Protein AF-A0A2S3ZUG1-F1 (afdb_monomer)

Secondary structure (DSSP, 8-state):
-HHHHHHHHHHHHHHHHHTS--GGGTSPPSS--GGGTT---HHHHHHHHHHHHHHHHHHHHHHHTT-HHHHHHIIIIITHHHHHHHHHHTT---GGGS-HHHHHHHHTTGGGT--SS-HHHHHHHHTSPSSHHHHHHHHHHHHHHHHHHHHHHTT-

Solvent-accessible surface area (backbone atoms only — not comparable to full-atom values): 8467 Å² total; per-residue (Å²): 112,68,67,58,54,30,48,68,24,34,50,60,16,49,38,32,60,73,59,74,41,53,34,66,47,44,44,78,59,92,59,87,55,72,90,52,69,72,57,50,40,60,44,57,28,28,35,23,52,20,46,31,54,58,49,48,52,58,40,57,52,24,58,75,67,70,35,60,68,62,30,48,47,33,68,73,47,57,36,48,66,33,43,52,56,26,61,42,21,76,78,49,71,68,56,85,82,46,44,73,70,56,38,54,33,51,73,71,51,24,48,49,79,42,70,88,60,52,74,65,56,51,52,55,45,69,69,43,67,91,50,73,66,29,56,50,41,50,51,40,51,52,51,29,50,54,37,42,53,54,34,51,75,71,74,75

Organism: Arthrobacter glacialis (NCBI:txid1664)

Mean predicted aligned error: 6.24 Å

Structure (mmCIF, N/CA/C/O backbone):
data_AF-A0A2S3ZUG1-F1
#
_entry.id   AF-A0A2S3ZUG1-F1
#
loop_
_atom_site.group_PDB
_atom_site.id
_atom_site.type_symbol
_atom_site.label_atom_id
_atom_site.label_alt_id
_atom_site.label_comp_id
_atom_site.label_asym_id
_atom_site.label_entity_id
_atom_site.label_seq_id
_atom_site.pdbx_PDB_ins_code
_atom_site.Cartn_x
_atom_site.Cartn_y
_atom_site.Cartn_z
_atom_site.occupancy
_atom_site.B_iso_or_equiv
_atom_site.auth_seq_id
_atom_site.auth_comp_id
_atom_site.auth_asym_id
_atom_site.auth_atom_id
_atom_site.pdbx_PDB_model_num
ATOM 1 N N . MET A 1 1 ? 11.703 14.742 -13.625 1.00 73.38 1 MET A N 1
ATOM 2 C CA . MET A 1 1 ? 10.243 14.629 -13.382 1.00 73.38 1 MET A CA 1
ATOM 3 C C . MET A 1 1 ? 9.814 13.203 -13.022 1.00 73.38 1 MET A C 1
ATOM 5 O O . MET A 1 1 ? 9.156 13.049 -12.004 1.00 73.38 1 MET A O 1
ATOM 9 N N . VAL A 1 2 ? 10.228 12.158 -13.758 1.00 81.06 2 VAL A N 1
ATOM 10 C CA . VAL A 1 2 ? 9.839 10.752 -13.476 1.00 81.06 2 VAL A CA 1
ATOM 11 C C . VAL A 1 2 ? 10.232 10.280 -12.069 1.00 81.06 2 VAL A C 1
ATOM 13 O O . VAL A 1 2 ? 9.413 9.694 -11.372 1.00 81.06 2 VAL A O 1
ATOM 16 N N . THR A 1 3 ? 11.430 10.618 -11.588 1.00 83.50 3 THR A N 1
ATOM 17 C CA . THR A 1 3 ? 11.881 10.262 -10.229 1.00 83.50 3 THR A CA 1
ATOM 18 C C . THR A 1 3 ? 10.989 10.847 -9.130 1.00 83.50 3 THR A C 1
ATOM 20 O O . THR A 1 3 ? 10.719 10.182 -8.134 1.00 83.50 3 THR A O 1
ATOM 23 N N . LEU A 1 4 ? 10.486 12.074 -9.321 1.00 87.12 4 LEU A N 1
ATOM 24 C CA . LEU A 1 4 ? 9.550 12.702 -8.383 1.00 87.12 4 LEU A CA 1
ATOM 25 C C . LEU A 1 4 ? 8.198 11.983 -8.393 1.00 87.12 4 LEU A C 1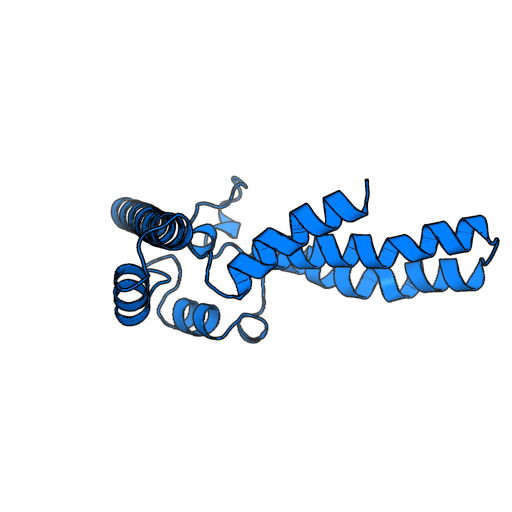
ATOM 27 O O . LEU A 1 4 ? 7.623 11.775 -7.331 1.00 87.12 4 LEU A O 1
ATOM 31 N N . ALA A 1 5 ? 7.724 11.554 -9.567 1.00 86.31 5 ALA A N 1
ATOM 32 C CA . ALA A 1 5 ? 6.506 10.755 -9.681 1.00 86.31 5 ALA A CA 1
ATOM 33 C C . ALA A 1 5 ? 6.660 9.391 -8.985 1.00 86.31 5 ALA A C 1
ATOM 35 O O . ALA A 1 5 ? 5.801 9.010 -8.195 1.00 86.31 5 ALA A O 1
ATOM 36 N N . VAL A 1 6 ? 7.784 8.695 -9.192 1.00 89.69 6 VAL A N 1
ATOM 37 C CA . VAL A 1 6 ? 8.090 7.436 -8.489 1.00 89.69 6 VAL A CA 1
ATOM 38 C C . VAL A 1 6 ? 8.100 7.653 -6.977 1.00 89.69 6 VAL A C 1
ATOM 40 O O . VAL A 1 6 ? 7.449 6.904 -6.254 1.00 89.69 6 VAL A O 1
ATOM 43 N N . ALA A 1 7 ? 8.778 8.695 -6.488 1.00 88.38 7 ALA A N 1
ATOM 44 C CA . ALA A 1 7 ? 8.824 9.007 -5.062 1.00 88.38 7 ALA A CA 1
ATOM 45 C C . ALA A 1 7 ? 7.433 9.333 -4.491 1.00 88.38 7 ALA A C 1
ATOM 47 O O . ALA A 1 7 ? 7.080 8.842 -3.418 1.00 88.38 7 ALA A O 1
ATOM 48 N N . ALA A 1 8 ? 6.624 10.106 -5.222 1.00 88.62 8 ALA A N 1
ATOM 49 C CA . ALA A 1 8 ? 5.266 10.471 -4.826 1.00 88.62 8 ALA A CA 1
ATOM 50 C C . ALA A 1 8 ? 4.322 9.262 -4.721 1.00 88.62 8 ALA A C 1
ATOM 52 O O . ALA A 1 8 ? 3.388 9.295 -3.925 1.00 88.62 8 ALA A O 1
ATOM 53 N N . LEU A 1 9 ? 4.576 8.190 -5.479 1.00 89.81 9 LEU A N 1
ATOM 54 C CA . LEU A 1 9 ? 3.810 6.943 -5.421 1.00 89.81 9 LEU A CA 1
ATOM 55 C C . LEU A 1 9 ? 4.373 5.967 -4.372 1.00 89.81 9 LEU A C 1
ATOM 57 O O . LEU A 1 9 ? 3.638 5.439 -3.538 1.00 89.81 9 LEU A O 1
ATOM 61 N N . ALA A 1 10 ? 5.689 5.752 -4.370 1.00 89.44 10 ALA A N 1
ATOM 62 C CA . ALA A 1 10 ? 6.340 4.751 -3.530 1.00 89.44 10 ALA A CA 1
ATOM 63 C C . ALA A 1 10 ? 6.381 5.148 -2.047 1.00 89.44 10 ALA A C 1
ATOM 65 O O . ALA A 1 10 ? 6.243 4.288 -1.181 1.00 89.44 10 ALA A O 1
ATOM 66 N N . PHE A 1 11 ? 6.535 6.435 -1.725 1.00 89.81 11 PHE A N 1
ATOM 67 C CA . PHE A 1 11 ? 6.602 6.899 -0.337 1.00 89.81 11 PHE A CA 1
ATOM 68 C C . PHE A 1 11 ? 5.306 6.659 0.465 1.00 89.81 11 PHE A C 1
ATOM 70 O O . PHE A 1 11 ? 5.378 6.050 1.537 1.00 89.81 11 PHE A O 1
ATOM 77 N N . PRO A 1 12 ? 4.110 7.067 -0.008 1.00 88.31 12 PRO A N 1
ATOM 78 C CA . PRO A 1 12 ? 2.865 6.743 0.687 1.00 88.31 12 PRO A CA 1
ATOM 79 C C . PRO A 1 12 ? 2.606 5.235 0.743 1.00 88.31 12 PRO A C 1
ATOM 81 O O . PRO A 1 12 ? 2.144 4.745 1.775 1.00 88.31 12 PRO A O 1
ATOM 84 N N . ALA A 1 13 ? 2.954 4.489 -0.314 1.00 90.12 13 ALA A N 1
ATOM 85 C CA . ALA A 1 13 ? 2.866 3.032 -0.309 1.00 90.12 13 ALA A CA 1
ATOM 86 C C . ALA A 1 13 ? 3.754 2.412 0.781 1.00 90.12 13 ALA A C 1
ATOM 88 O O . ALA A 1 13 ? 3.297 1.568 1.547 1.00 90.12 13 ALA A O 1
ATOM 89 N N . TYR A 1 14 ? 4.993 2.882 0.912 1.00 91.19 14 TYR A N 1
ATOM 90 C CA . TYR A 1 14 ? 5.931 2.443 1.942 1.00 91.19 14 TYR A CA 1
ATOM 91 C C . TYR A 1 14 ? 5.394 2.698 3.356 1.00 91.19 14 TYR A C 1
ATOM 93 O O . TYR A 1 14 ? 5.360 1.779 4.178 1.00 91.19 14 TYR A O 1
ATOM 101 N N . LEU A 1 15 ? 4.907 3.914 3.633 1.00 89.31 15 LEU A N 1
ATOM 102 C CA . LEU A 1 15 ? 4.299 4.247 4.928 1.00 89.31 15 LEU A CA 1
ATOM 103 C C . LEU A 1 15 ? 3.089 3.360 5.236 1.00 89.31 15 LEU A C 1
ATOM 105 O O . LEU A 1 15 ? 2.898 2.933 6.378 1.00 89.31 15 LEU A O 1
ATOM 109 N N . ALA A 1 16 ? 2.281 3.073 4.219 1.00 89.00 16 ALA A N 1
ATOM 110 C CA . ALA A 1 16 ? 1.118 2.224 4.361 1.00 89.00 16 ALA A CA 1
ATOM 111 C C . ALA A 1 16 ? 1.488 0.764 4.643 1.00 89.00 16 ALA A C 1
ATOM 113 O O . ALA A 1 16 ? 0.970 0.174 5.587 1.00 89.00 16 ALA A O 1
ATOM 114 N N . LEU A 1 17 ? 2.423 0.189 3.886 1.00 88.69 17 LEU A N 1
ATOM 115 C CA . LEU A 1 17 ? 2.852 -1.201 4.054 1.00 88.69 17 LEU A CA 1
ATOM 116 C C . LEU A 1 17 ? 3.561 -1.428 5.391 1.00 88.69 17 LEU A C 1
ATOM 118 O O . LEU A 1 17 ? 3.332 -2.448 6.044 1.00 88.69 17 LEU A O 1
ATOM 122 N N . ARG A 1 18 ? 4.335 -0.445 5.859 1.00 88.94 18 ARG A N 1
ATOM 123 C CA . ARG A 1 18 ? 4.940 -0.469 7.196 1.00 88.94 18 ARG A CA 1
ATOM 124 C C . ARG A 1 18 ? 3.906 -0.400 8.325 1.00 88.94 18 ARG A C 1
ATOM 126 O O . ARG A 1 18 ? 4.199 -0.795 9.448 1.00 88.94 18 ARG A O 1
ATOM 133 N N . GLY A 1 19 ? 2.697 0.075 8.034 1.00 84.75 19 GLY A N 1
ATOM 134 C CA . GLY A 1 19 ? 1.643 0.270 9.023 1.00 84.75 19 GLY A CA 1
ATOM 135 C C . GLY A 1 19 ? 1.750 1.594 9.784 1.00 84.75 19 GLY A C 1
ATOM 136 O O . GLY A 1 19 ? 1.011 1.777 10.746 1.00 84.75 19 GLY A O 1
ATOM 137 N N . ASP A 1 20 ? 2.615 2.520 9.352 1.00 85.56 20 ASP A N 1
ATOM 138 C CA . ASP A 1 20 ? 2.658 3.899 9.864 1.00 85.56 20 ASP A CA 1
ATOM 139 C C . ASP A 1 20 ? 1.433 4.698 9.366 1.00 85.56 20 ASP A C 1
ATOM 141 O O . ASP A 1 20 ? 0.954 5.614 10.039 1.00 85.56 20 ASP A O 1
ATOM 145 N N . TRP A 1 21 ? 0.891 4.322 8.198 1.00 88.75 21 TRP A N 1
ATOM 146 C CA . TRP A 1 21 ? -0.369 4.819 7.647 1.00 88.75 21 TRP A CA 1
ATOM 147 C C . TRP A 1 21 ? -1.383 3.679 7.472 1.00 88.75 21 TRP A C 1
ATOM 149 O O . TRP A 1 21 ? -1.113 2.744 6.729 1.00 88.75 21 TRP A O 1
ATOM 159 N N . ARG A 1 22 ? -2.550 3.715 8.136 1.00 90.12 22 ARG A N 1
ATOM 160 C CA . ARG A 1 22 ? -3.549 2.623 8.049 1.00 90.12 22 ARG A CA 1
ATOM 161 C C . ARG A 1 22 ? -4.966 3.100 7.753 1.00 90.12 22 ARG A C 1
ATOM 163 O O . ARG A 1 22 ? -5.786 2.285 7.343 1.00 90.12 22 ARG A O 1
ATOM 170 N N . SER A 1 23 ? -5.254 4.400 7.868 1.00 86.75 23 SER A N 1
ATOM 171 C CA . SER A 1 23 ? -6.593 4.940 7.590 1.00 86.75 23 SER A CA 1
ATOM 172 C C . SER A 1 23 ? -7.083 4.677 6.166 1.00 86.75 23 SER A C 1
ATOM 174 O O . SER A 1 23 ? -8.286 4.588 5.950 1.00 86.75 23 SER A O 1
ATOM 176 N N . TRP A 1 24 ? -6.178 4.456 5.208 1.00 84.25 24 TRP A N 1
ATOM 177 C CA . TRP A 1 24 ? -6.524 4.039 3.846 1.00 84.25 24 TRP A CA 1
ATOM 178 C C . TRP A 1 24 ? -7.322 2.728 3.787 1.00 84.25 24 TRP A C 1
ATOM 180 O O . TRP A 1 24 ? -8.061 2.540 2.830 1.00 84.25 24 TRP A O 1
ATOM 190 N N . THR A 1 25 ? -7.192 1.835 4.776 1.00 82.94 25 THR A N 1
ATOM 191 C CA . THR A 1 25 ? -7.899 0.538 4.812 1.00 82.94 25 THR A CA 1
ATOM 192 C C . THR A 1 25 ? -9.396 0.672 5.087 1.00 82.94 25 THR A C 1
ATOM 194 O O . THR A 1 25 ? -10.173 -0.183 4.667 1.00 82.94 25 THR A O 1
ATOM 197 N N . VAL A 1 26 ? -9.787 1.746 5.777 1.00 80.25 26 VAL A N 1
ATOM 198 C CA . VAL A 1 26 ? -11.162 2.031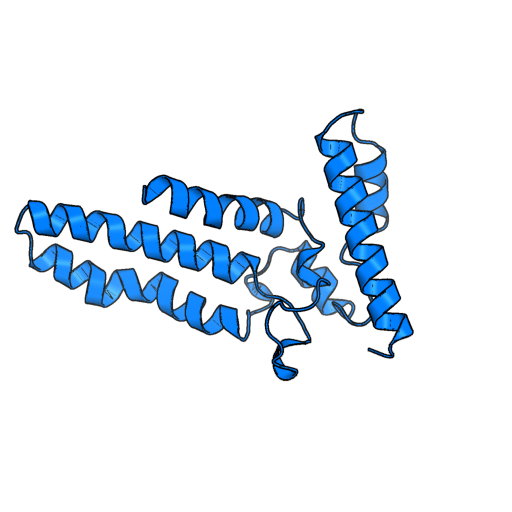 6.218 1.00 80.25 26 VAL A CA 1
ATOM 199 C C . VAL A 1 26 ? -11.749 3.272 5.549 1.00 80.25 26 VAL A C 1
ATOM 201 O O . VAL A 1 26 ? -12.956 3.491 5.603 1.00 80.25 26 VAL A O 1
ATOM 204 N N . ALA A 1 27 ? -10.915 4.086 4.899 1.00 75.19 27 ALA A N 1
ATOM 205 C CA . ALA A 1 27 ? -11.374 5.193 4.079 1.00 75.19 27 ALA A CA 1
ATOM 206 C C . ALA A 1 27 ? -12.281 4.672 2.958 1.00 75.19 27 ALA A C 1
ATOM 208 O O . ALA A 1 27 ? -11.993 3.648 2.331 1.00 75.19 27 ALA A O 1
ATOM 209 N N . ARG A 1 28 ? -13.365 5.406 2.679 1.00 63.75 28 ARG A N 1
ATOM 210 C CA . ARG A 1 28 ? -14.226 5.091 1.537 1.00 63.75 28 ARG A CA 1
ATOM 211 C C . ARG A 1 28 ? -13.387 5.100 0.252 1.00 63.75 28 ARG A C 1
ATOM 213 O O . ARG A 1 28 ? -12.597 6.031 0.069 1.00 63.75 28 ARG A O 1
ATOM 220 N N . PRO A 1 29 ? -13.543 4.098 -0.632 1.00 58.88 29 PRO A N 1
ATOM 221 C CA . PRO A 1 29 ? -12.879 4.128 -1.924 1.00 58.88 29 PRO A CA 1
ATOM 222 C C . PRO A 1 29 ? -13.272 5.411 -2.668 1.00 58.88 29 PRO A C 1
ATOM 224 O O . PRO A 1 29 ? -14.424 5.841 -2.628 1.00 58.88 29 PRO A O 1
ATOM 227 N N . VAL A 1 30 ? -12.295 6.038 -3.330 1.00 54.00 30 VAL A N 1
ATOM 228 C CA . VAL A 1 30 ? -12.496 7.272 -4.118 1.00 54.00 30 VAL A CA 1
ATOM 229 C C . VAL A 1 30 ? -13.442 7.020 -5.301 1.00 54.00 30 VAL A C 1
ATOM 231 O O . VAL A 1 30 ? -14.087 7.933 -5.812 1.00 54.00 30 VAL A O 1
ATOM 234 N N . THR A 1 31 ? -13.563 5.765 -5.725 1.00 52.22 31 THR A N 1
ATOM 235 C CA . THR A 1 31 ? -14.450 5.335 -6.798 1.00 52.22 31 THR A CA 1
ATOM 236 C C . THR A 1 31 ? -15.864 5.077 -6.266 1.00 52.22 31 THR A C 1
ATOM 238 O O . THR A 1 31 ? -16.063 4.389 -5.268 1.00 52.22 31 THR A O 1
ATOM 241 N N . ARG A 1 32 ? -16.883 5.598 -6.967 1.00 51.91 32 ARG A N 1
ATOM 242 C CA . ARG A 1 32 ? -18.312 5.386 -6.641 1.00 51.91 32 ARG A CA 1
ATOM 243 C C . ARG A 1 32 ? -18.799 3.946 -6.867 1.00 51.91 32 ARG A C 1
ATOM 245 O O . ARG A 1 32 ? -19.963 3.657 -6.614 1.00 51.91 32 ARG A O 1
ATOM 252 N N . ALA A 1 33 ? -17.940 3.058 -7.362 1.00 54.72 33 ALA A N 1
ATOM 253 C CA . ALA A 1 33 ? -18.300 1.683 -7.665 1.00 54.72 33 ALA A CA 1
ATOM 254 C C . ALA A 1 33 ? -18.532 0.893 -6.368 1.00 54.72 33 ALA A C 1
ATOM 256 O O . ALA A 1 33 ? -17.597 0.595 -5.623 1.00 54.72 33 ALA A O 1
ATOM 257 N N . GLU A 1 34 ? -19.793 0.551 -6.101 1.00 52.09 34 GLU A N 1
ATOM 258 C CA . GLU A 1 34 ? -20.203 -0.145 -4.878 1.00 52.09 34 GLU A CA 1
ATOM 259 C C . GLU A 1 34 ? -19.537 -1.520 -4.705 1.00 52.09 34 GLU A C 1
ATOM 261 O O . GLU A 1 34 ? -19.340 -1.968 -3.580 1.00 52.09 34 GLU A O 1
ATOM 266 N N . TRP A 1 35 ? -19.100 -2.174 -5.782 1.00 52.38 35 TRP A N 1
ATOM 267 C CA . TRP A 1 35 ? -18.407 -3.464 -5.693 1.00 52.38 35 TRP A CA 1
ATOM 268 C C . TRP A 1 35 ? -16.971 -3.371 -5.139 1.00 52.38 35 TRP A C 1
ATOM 270 O O . TRP A 1 35 ? -16.425 -4.379 -4.704 1.00 52.38 35 TRP A O 1
ATOM 280 N N . LEU A 1 36 ? -16.361 -2.177 -5.088 1.00 51.81 36 LEU A N 1
ATOM 281 C CA . LEU A 1 36 ? -15.040 -1.941 -4.473 1.00 51.81 36 LEU A CA 1
ATOM 282 C C . LEU A 1 36 ? -15.128 -1.628 -2.964 1.00 51.81 36 LEU A C 1
ATOM 284 O O . LEU A 1 36 ? -14.123 -1.301 -2.331 1.00 51.81 36 LEU A O 1
ATOM 288 N N . ARG A 1 37 ? -16.326 -1.711 -2.367 1.00 52.31 37 ARG A N 1
ATOM 289 C CA . ARG A 1 37 ? -16.618 -1.234 -1.001 1.00 52.31 37 ARG A CA 1
ATOM 290 C C . ARG A 1 37 ? -15.929 -1.989 0.132 1.00 52.31 37 ARG A C 1
ATOM 292 O O . ARG A 1 37 ? -15.914 -1.490 1.252 1.00 52.31 37 ARG A O 1
ATOM 299 N N . THR A 1 38 ? -15.385 -3.177 -0.105 1.00 54.34 38 THR A N 1
ATOM 300 C CA . THR A 1 38 ? -15.039 -4.093 0.992 1.00 54.34 38 THR A CA 1
ATOM 301 C C . THR A 1 38 ? -13.585 -4.042 1.436 1.00 54.34 38 THR A C 1
ATOM 303 O O . THR A 1 38 ? -13.304 -4.430 2.565 1.00 54.34 38 THR A O 1
ATOM 306 N N . THR A 1 39 ? -12.643 -3.545 0.632 1.00 61.12 39 THR A N 1
ATOM 307 C CA . THR A 1 39 ? -11.267 -3.282 1.087 1.00 61.12 39 THR A CA 1
ATOM 308 C C . THR A 1 39 ? -10.545 -2.379 0.088 1.00 61.12 39 THR A C 1
ATOM 310 O O . THR A 1 39 ? -10.441 -2.721 -1.084 1.00 61.12 39 THR A O 1
ATOM 313 N N . SER A 1 40 ? -9.996 -1.252 0.543 1.00 68.06 40 SER A N 1
ATOM 314 C CA . SER A 1 40 ? -9.089 -0.446 -0.283 1.00 68.06 40 SER A CA 1
ATOM 315 C C . SER A 1 40 ? -7.774 -1.202 -0.492 1.00 68.06 40 SER A C 1
ATOM 317 O O . SER A 1 40 ? -7.216 -1.718 0.470 1.00 68.06 40 SER A O 1
ATOM 319 N N . TYR A 1 41 ? -7.267 -1.269 -1.723 1.00 80.56 41 TYR A N 1
ATOM 320 C CA . TYR A 1 41 ? -5.962 -1.865 -2.076 1.00 80.56 41 TYR A CA 1
ATOM 321 C C . TYR A 1 41 ? -4.933 -0.802 -2.488 1.00 80.56 41 TYR A C 1
ATOM 323 O O . TYR A 1 41 ? -3.891 -1.091 -3.075 1.00 80.56 41 TYR A O 1
ATOM 331 N N . PHE A 1 42 ? -5.240 0.452 -2.159 1.00 81.69 42 PHE A N 1
ATOM 332 C CA . PHE A 1 42 ? -4.582 1.648 -2.666 1.00 81.69 42 PHE A CA 1
ATOM 333 C C . PHE A 1 42 ? -3.044 1.652 -2.555 1.00 81.69 42 PHE A C 1
ATOM 335 O O . PHE A 1 42 ? -2.393 1.980 -3.545 1.00 81.69 42 PHE A O 1
ATOM 342 N N . PRO A 1 43 ? -2.414 1.236 -1.440 1.00 86.88 43 PRO A N 1
ATOM 343 C CA . PRO A 1 43 ? -0.953 1.205 -1.343 1.00 86.88 43 PRO A CA 1
ATOM 344 C C . PRO A 1 43 ? -0.275 0.241 -2.309 1.00 86.88 43 PRO A C 1
ATOM 346 O O . PRO A 1 43 ? 0.826 0.525 -2.768 1.00 86.88 43 PRO A O 1
ATOM 349 N N . PHE A 1 44 ? -0.915 -0.889 -2.617 1.00 88.75 44 PHE A N 1
ATOM 350 C CA . PHE A 1 44 ? -0.374 -1.861 -3.564 1.00 88.75 44 PHE A CA 1
ATOM 351 C C . PHE A 1 44 ? -0.410 -1.284 -4.979 1.00 88.75 44 PHE A C 1
ATOM 353 O O . PHE A 1 44 ? 0.598 -1.319 -5.679 1.00 88.75 44 PHE A O 1
ATOM 360 N N . THR A 1 45 ? -1.521 -0.637 -5.342 1.00 89.56 45 THR A N 1
ATOM 361 C CA . THR A 1 45 ? -1.658 0.109 -6.599 1.00 89.56 45 THR A CA 1
ATOM 362 C C . THR A 1 45 ? -0.601 1.201 -6.722 1.00 89.56 45 THR A C 1
ATOM 364 O O . THR A 1 45 ? 0.055 1.309 -7.752 1.00 89.56 45 THR A O 1
ATOM 367 N N . LEU A 1 46 ? -0.377 1.986 -5.667 1.00 90.62 46 LEU A N 1
ATOM 368 C CA . LEU A 1 46 ? 0.659 3.019 -5.668 1.00 90.62 46 LEU A CA 1
ATOM 369 C C . LEU A 1 46 ? 2.065 2.431 -5.838 1.00 90.62 46 LEU A C 1
ATOM 371 O O . LEU A 1 46 ? 2.840 2.926 -6.656 1.00 90.62 46 LEU A O 1
ATOM 375 N N . LEU A 1 47 ? 2.388 1.362 -5.103 1.00 91.88 47 LEU A N 1
ATOM 376 C CA . LEU A 1 47 ? 3.685 0.698 -5.209 1.00 91.88 47 LEU A CA 1
ATOM 377 C C . LEU A 1 47 ? 3.931 0.195 -6.633 1.00 91.88 47 LEU A C 1
ATOM 379 O O . LEU A 1 47 ? 4.983 0.457 -7.208 1.00 91.88 47 LEU A O 1
ATOM 383 N N . LEU A 1 48 ? 2.954 -0.504 -7.209 1.00 93.62 48 LEU A N 1
ATOM 384 C CA . LEU A 1 48 ? 3.075 -1.115 -8.528 1.00 93.62 48 LEU A CA 1
ATOM 385 C C . LEU A 1 48 ? 3.063 -0.085 -9.655 1.00 93.62 48 LEU A C 1
ATOM 387 O O . LEU A 1 48 ? 3.794 -0.249 -10.628 1.00 93.62 48 LEU A O 1
ATOM 391 N N . ALA A 1 49 ? 2.326 1.016 -9.505 1.00 91.50 49 ALA A N 1
ATOM 392 C CA . ALA A 1 49 ? 2.414 2.152 -10.415 1.00 91.50 49 ALA A CA 1
ATOM 393 C C . ALA A 1 49 ? 3.821 2.771 -10.383 1.00 91.50 49 ALA A C 1
ATOM 395 O O . ALA A 1 49 ? 4.417 3.008 -11.433 1.00 91.50 49 ALA A O 1
ATOM 396 N N . GLY A 1 50 ? 4.396 2.956 -9.188 1.00 91.94 50 GLY A N 1
ATOM 397 C CA . GLY A 1 50 ? 5.778 3.409 -9.027 1.00 91.94 50 GLY A CA 1
ATOM 398 C C . GLY A 1 50 ? 6.788 2.456 -9.673 1.00 91.94 50 GLY A C 1
ATOM 399 O O . GLY A 1 50 ? 7.653 2.900 -10.425 1.00 91.94 50 GLY A O 1
ATOM 400 N N . LEU A 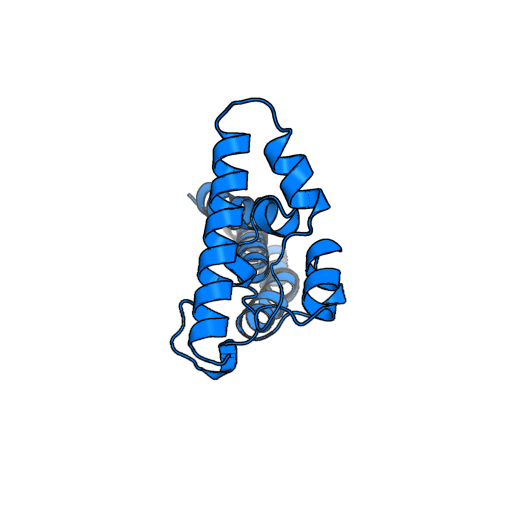1 51 ? 6.649 1.147 -9.442 1.00 93.06 51 LEU A N 1
ATOM 401 C CA . LEU A 1 51 ? 7.502 0.121 -10.053 1.00 93.06 51 LEU A CA 1
ATOM 402 C C . LEU A 1 51 ? 7.370 0.092 -11.578 1.00 93.06 51 LEU A C 1
ATOM 404 O O . LEU A 1 51 ? 8.381 0.001 -12.266 1.00 93.06 51 LEU A O 1
ATOM 408 N N . THR A 1 52 ? 6.157 0.241 -12.110 1.00 92.69 52 THR A N 1
ATOM 409 C CA . THR A 1 52 ? 5.912 0.310 -13.558 1.00 92.69 52 THR A CA 1
ATOM 410 C C . THR A 1 52 ? 6.668 1.487 -14.177 1.00 92.69 52 THR A C 1
ATOM 412 O O . THR A 1 52 ? 7.378 1.319 -15.168 1.00 92.69 52 THR A O 1
ATOM 415 N N . LEU A 1 53 ? 6.621 2.668 -13.550 1.00 91.38 53 LEU A N 1
ATOM 416 C CA . LEU A 1 53 ? 7.407 3.820 -14.003 1.00 91.38 53 LEU A CA 1
ATOM 417 C C . LEU A 1 53 ? 8.915 3.545 -13.961 1.00 91.38 53 LEU A C 1
ATOM 419 O O . LEU A 1 53 ? 9.611 3.870 -14.919 1.00 91.38 53 LEU A O 1
ATOM 423 N N . VAL A 1 54 ? 9.416 2.910 -12.896 1.00 91.75 54 VAL A N 1
ATOM 424 C CA . VAL A 1 54 ? 10.834 2.524 -12.791 1.00 91.75 54 VAL A CA 1
ATOM 425 C C . VAL A 1 54 ? 11.227 1.561 -13.911 1.00 91.75 54 VAL A C 1
ATOM 427 O O . VAL A 1 54 ? 12.269 1.761 -14.528 1.00 91.75 54 VAL A O 1
ATOM 430 N N . THR A 1 55 ? 10.393 0.568 -14.236 1.00 90.88 55 THR A N 1
ATOM 431 C CA . THR A 1 55 ? 10.679 -0.375 -15.334 1.00 90.88 55 THR A CA 1
ATOM 432 C C . THR A 1 55 ? 10.706 0.286 -16.710 1.00 90.88 55 THR A C 1
ATOM 434 O O . THR A 1 55 ? 11.418 -0.184 -17.594 1.00 90.88 55 THR A O 1
ATOM 437 N N . LEU A 1 56 ? 9.987 1.397 -16.895 1.00 89.88 56 LEU A N 1
ATOM 438 C CA . LEU A 1 56 ? 9.981 2.153 -18.147 1.00 89.88 56 LEU A CA 1
ATOM 439 C C . LEU A 1 56 ? 11.192 3.082 -18.298 1.00 89.88 56 LEU A C 1
ATOM 441 O O . LEU A 1 56 ? 11.559 3.408 -19.426 1.00 89.88 56 LEU A O 1
ATOM 445 N N . MET A 1 57 ? 11.840 3.498 -17.204 1.00 89.31 57 MET A N 1
ATOM 446 C CA . MET A 1 57 ? 12.963 4.445 -17.272 1.00 89.31 57 MET A CA 1
ATOM 447 C C . MET A 1 57 ? 14.114 3.963 -18.172 1.00 89.31 57 MET A C 1
ATOM 449 O O . MET A 1 57 ? 14.553 4.747 -19.017 1.00 89.31 57 MET A O 1
ATOM 453 N N . PRO A 1 58 ? 14.587 2.703 -18.082 1.00 89.38 58 PRO A N 1
ATOM 454 C CA . PRO A 1 58 ? 15.655 2.230 -18.956 1.00 89.38 58 PRO A CA 1
ATOM 455 C C . PRO A 1 58 ? 15.245 2.176 -20.436 1.00 89.38 58 PRO A C 1
ATOM 457 O O . PRO A 1 58 ? 16.108 2.303 -21.298 1.00 89.38 58 PRO A O 1
ATOM 460 N N . SER A 1 59 ? 13.945 2.078 -20.758 1.00 90.06 59 SER A N 1
ATOM 461 C CA . SER A 1 59 ? 13.476 2.099 -22.154 1.00 90.06 59 SER A CA 1
ATOM 462 C C . SER A 1 59 ? 13.803 3.420 -22.844 1.00 90.06 59 SER A C 1
ATOM 464 O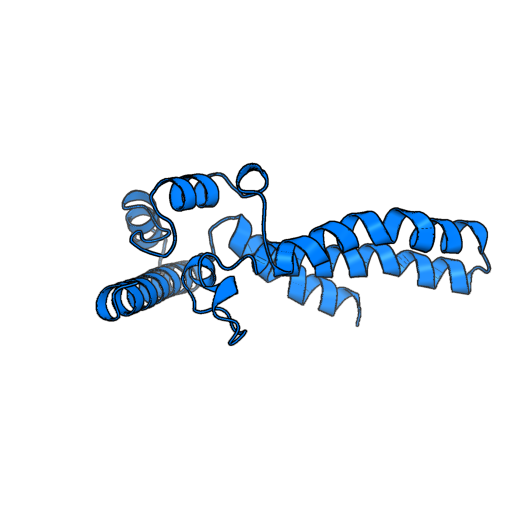 O . SER A 1 59 ? 14.096 3.404 -24.036 1.00 90.06 59 SER A O 1
ATOM 466 N N . LEU A 1 60 ? 13.764 4.540 -22.115 1.00 87.31 60 LEU A N 1
ATOM 467 C CA . LEU A 1 60 ? 14.114 5.859 -22.651 1.00 87.31 60 LEU A CA 1
ATOM 468 C C . LEU A 1 60 ? 15.615 5.951 -22.955 1.00 87.31 60 LEU A C 1
ATOM 470 O O . LEU A 1 60 ? 16.019 6.524 -23.962 1.00 87.31 60 LEU A O 1
ATOM 474 N N . VAL A 1 61 ? 16.443 5.342 -22.102 1.00 89.69 61 VAL A N 1
ATOM 475 C CA . VAL A 1 61 ? 17.899 5.282 -22.297 1.00 89.69 61 VAL A CA 1
ATOM 476 C C . VAL A 1 61 ? 18.243 4.391 -23.490 1.00 89.69 61 VAL A C 1
ATOM 478 O O . VAL A 1 61 ? 19.047 4.776 -24.330 1.00 89.69 61 VAL A O 1
ATOM 481 N N . PHE A 1 62 ? 17.610 3.222 -23.611 1.00 92.44 62 PHE A N 1
ATOM 482 C CA . PHE A 1 62 ? 17.839 2.314 -24.739 1.00 92.44 62 PHE A CA 1
ATOM 483 C C . PHE A 1 62 ? 17.377 2.896 -26.072 1.00 92.44 62 PHE A C 1
ATOM 485 O O . PHE A 1 62 ? 18.013 2.646 -27.091 1.00 92.44 62 PHE A O 1
ATOM 492 N N . GLU A 1 63 ? 16.313 3.697 -26.071 1.00 89.38 63 GLU A N 1
ATOM 493 C CA . GLU A 1 63 ? 15.897 4.463 -27.245 1.00 89.38 63 GLU A CA 1
ATOM 494 C C . GLU A 1 63 ? 16.958 5.493 -27.653 1.00 89.38 63 GLU A C 1
ATOM 496 O O . GLU A 1 63 ? 17.338 5.528 -28.820 1.00 89.38 63 GLU A O 1
ATOM 501 N N . ALA A 1 64 ? 17.509 6.248 -26.697 1.00 90.44 64 ALA A N 1
ATOM 502 C CA . ALA A 1 64 ? 18.581 7.210 -26.962 1.00 90.44 64 ALA A CA 1
ATOM 503 C C . ALA A 1 64 ? 19.891 6.556 -27.448 1.00 90.44 64 ALA A C 1
ATOM 505 O O . ALA A 1 64 ? 20.647 7.171 -28.193 1.00 90.44 64 ALA A O 1
ATOM 506 N N . LEU A 1 65 ? 20.158 5.310 -27.043 1.00 93.94 65 LEU A N 1
ATOM 507 C CA . LEU A 1 65 ? 21.330 4.529 -27.459 1.00 93.94 65 LEU A CA 1
ATOM 508 C C . LEU A 1 65 ? 21.082 3.667 -28.712 1.00 93.94 65 LEU A C 1
ATOM 510 O O . LEU A 1 65 ? 21.951 2.883 -29.089 1.00 93.94 65 LEU A O 1
ATOM 514 N N . HIS A 1 66 ? 19.904 3.769 -29.342 1.00 91.81 66 HIS A N 1
ATO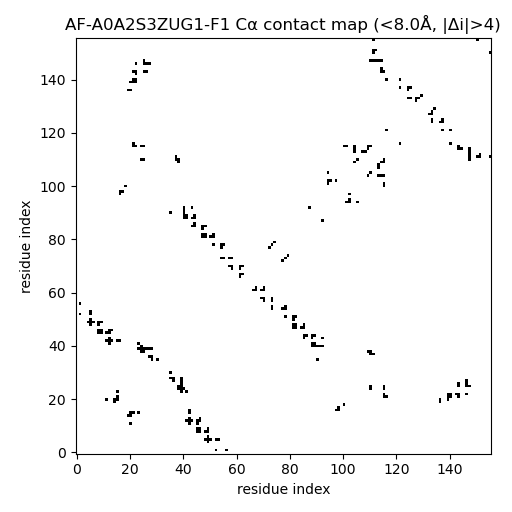M 515 C CA . HIS A 1 66 ? 19.487 2.934 -30.478 1.00 91.81 66 HIS A CA 1
ATOM 516 C C . HIS A 1 66 ? 19.554 1.413 -30.212 1.00 91.81 66 HIS A C 1
ATOM 518 O O . HIS A 1 66 ? 19.714 0.598 -31.120 1.00 91.81 66 HIS A O 1
ATOM 524 N N . TRP A 1 67 ? 19.394 0.994 -28.956 1.00 94.12 67 TRP A N 1
ATOM 525 C CA . TRP A 1 67 ? 19.401 -0.411 -28.544 1.00 94.12 67 TRP A CA 1
ATOM 526 C C . TRP A 1 67 ? 18.001 -1.024 -28.603 1.00 94.12 67 TRP A C 1
ATOM 528 O O . TRP A 1 67 ? 17.337 -1.255 -27.588 1.00 94.12 67 TRP A O 1
ATOM 538 N N . GLU A 1 68 ? 17.545 -1.335 -29.817 1.00 92.00 68 GLU A N 1
ATOM 539 C CA . GLU A 1 68 ? 16.184 -1.834 -30.045 1.00 92.00 68 GLU A CA 1
ATOM 540 C C . GLU A 1 68 ? 15.867 -3.152 -29.334 1.00 92.00 68 GLU A C 1
ATOM 542 O O . GLU A 1 68 ? 14.756 -3.327 -28.836 1.00 92.00 68 GLU A O 1
ATOM 547 N N . HIS A 1 69 ? 16.819 -4.086 -29.274 1.00 92.38 69 HIS A N 1
ATOM 548 C CA . HIS A 1 69 ? 16.601 -5.391 -28.643 1.00 92.38 69 HIS A CA 1
ATOM 549 C C . HIS A 1 69 ? 16.309 -5.239 -27.145 1.00 92.38 69 HIS A C 1
ATOM 551 O O . HIS A 1 69 ? 15.354 -5.822 -26.630 1.00 92.38 69 HIS A O 1
ATOM 557 N N . ALA A 1 70 ? 17.079 -4.389 -26.463 1.00 89.62 70 ALA A N 1
ATOM 558 C CA . ALA A 1 70 ? 16.899 -4.111 -25.044 1.00 89.62 70 ALA A CA 1
ATOM 559 C C . ALA A 1 70 ? 15.583 -3.359 -24.776 1.00 89.62 70 ALA A C 1
ATOM 561 O O . ALA A 1 70 ? 14.856 -3.686 -23.837 1.00 89.62 70 ALA A O 1
ATOM 562 N N . ARG A 1 71 ? 15.217 -2.406 -25.646 1.00 91.50 71 ARG A N 1
ATOM 563 C CA . ARG A 1 71 ? 13.914 -1.724 -25.592 1.00 91.50 71 ARG A CA 1
ATOM 564 C C . ARG A 1 71 ? 12.754 -2.711 -25.750 1.00 91.50 71 ARG A C 1
ATOM 566 O O . ARG A 1 71 ? 11.834 -2.696 -24.937 1.00 91.50 71 ARG A O 1
ATOM 573 N N . LYS A 1 72 ? 12.800 -3.588 -26.760 1.00 92.44 72 LYS A N 1
ATOM 574 C CA . LYS A 1 72 ? 11.769 -4.614 -26.998 1.00 92.44 72 LYS A CA 1
ATOM 575 C C . LYS A 1 72 ? 11.626 -5.544 -25.794 1.00 92.44 72 LYS A C 1
ATOM 577 O O . LYS A 1 72 ? 10.504 -5.817 -25.385 1.00 92.44 72 LYS A O 1
ATOM 582 N N . PHE A 1 73 ? 12.735 -5.958 -25.178 1.00 91.94 73 PHE A N 1
ATOM 583 C CA . PHE A 1 73 ? 12.717 -6.787 -23.970 1.00 91.94 73 PHE A CA 1
ATOM 584 C C . PHE A 1 73 ? 11.996 -6.116 -22.789 1.00 91.94 73 PHE A C 1
ATOM 586 O O . PHE A 1 73 ? 11.201 -6.769 -22.109 1.00 91.94 73 PHE A O 1
ATOM 593 N N . ILE A 1 74 ? 12.204 -4.808 -22.572 1.00 92.88 74 ILE A N 1
ATOM 594 C CA . ILE A 1 74 ? 11.479 -4.069 -21.526 1.00 92.88 74 ILE A CA 1
ATOM 595 C C . ILE A 1 74 ? 9.974 -4.143 -21.758 1.00 92.88 74 ILE A C 1
ATOM 597 O O . ILE A 1 74 ? 9.238 -4.531 -20.855 1.00 92.88 74 ILE A O 1
ATOM 601 N N . TRP A 1 75 ? 9.514 -3.798 -22.959 1.00 92.44 75 TRP A N 1
ATOM 602 C CA . TRP A 1 75 ? 8.083 -3.744 -23.262 1.00 92.44 75 TRP A CA 1
ATOM 603 C C . TRP A 1 75 ? 7.427 -5.124 -23.342 1.00 92.44 75 TRP A C 1
ATOM 605 O O . TRP A 1 75 ? 6.265 -5.267 -22.969 1.00 92.44 75 TRP A O 1
ATOM 615 N N . ALA A 1 76 ? 8.157 -6.140 -23.802 1.00 91.75 76 ALA A N 1
ATOM 616 C CA . ALA A 1 76 ? 7.635 -7.494 -23.947 1.00 91.75 76 ALA A CA 1
ATOM 617 C C . ALA A 1 76 ? 7.531 -8.238 -22.609 1.00 91.75 76 ALA A C 1
ATOM 619 O O . ALA A 1 76 ? 6.623 -9.047 -22.441 1.00 91.75 76 ALA A O 1
ATOM 620 N N . ILE A 1 77 ? 8.448 -7.984 -21.667 1.00 90.81 77 ILE A N 1
ATOM 621 C CA . ILE A 1 77 ? 8.558 -8.779 -20.436 1.00 90.81 77 ILE A CA 1
ATOM 622 C C . ILE A 1 77 ? 8.542 -7.886 -19.198 1.00 90.81 77 ILE A C 1
ATOM 624 O O . ILE A 1 77 ? 7.607 -7.961 -18.401 1.00 90.81 77 ILE A O 1
ATOM 628 N N . LEU A 1 78 ? 9.558 -7.035 -19.018 1.00 91.81 78 LEU A N 1
ATOM 629 C CA . LEU A 1 78 ? 9.769 -6.343 -17.740 1.00 91.81 78 LEU A CA 1
ATOM 630 C C . LEU A 1 78 ? 8.633 -5.392 -17.362 1.00 91.81 78 LEU A C 1
ATOM 632 O O . LEU A 1 78 ? 8.314 -5.286 -16.183 1.00 91.81 78 LEU A O 1
ATOM 636 N N . PHE A 1 79 ? 8.013 -4.733 -18.339 1.00 92.75 79 PHE A N 1
ATOM 637 C CA . PHE A 1 79 ? 6.875 -3.841 -18.135 1.00 92.75 79 PHE A CA 1
ATOM 638 C C . PHE A 1 79 ? 5.654 -4.583 -17.579 1.00 92.75 79 PHE A C 1
ATOM 640 O O . PHE A 1 79 ? 4.962 -4.080 -16.693 1.00 92.75 79 PHE A O 1
ATOM 647 N N . TRP A 1 80 ? 5.400 -5.801 -18.060 1.00 93.44 80 TRP A N 1
ATOM 648 C CA . TRP A 1 80 ? 4.219 -6.565 -17.666 1.00 93.44 80 TRP A CA 1
ATOM 649 C C . TRP A 1 80 ? 4.312 -7.129 -16.246 1.00 93.44 80 TRP A C 1
ATOM 651 O O . TRP A 1 80 ? 3.276 -7.319 -15.609 1.00 93.44 80 TRP A O 1
ATOM 661 N N . ILE A 1 81 ? 5.526 -7.321 -15.715 1.00 93.06 81 ILE A N 1
ATOM 662 C CA . ILE A 1 81 ? 5.755 -7.842 -14.358 1.00 93.06 81 ILE A CA 1
ATOM 663 C C . ILE A 1 81 ? 5.080 -6.973 -13.278 1.00 93.06 81 ILE A C 1
ATOM 665 O O . ILE A 1 81 ? 4.334 -7.536 -12.480 1.00 93.06 81 ILE A O 1
ATOM 669 N N . PRO A 1 82 ? 5.280 -5.640 -13.207 1.00 93.81 82 PRO A N 1
ATOM 670 C CA . PRO A 1 82 ? 4.536 -4.782 -12.284 1.00 93.81 82 PRO A CA 1
ATOM 671 C C . PRO A 1 82 ? 3.156 -4.364 -12.817 1.00 93.81 82 PRO A C 1
ATOM 673 O O . PRO A 1 82 ? 2.252 -4.132 -12.013 1.00 93.81 82 PRO A O 1
ATOM 676 N N . MET A 1 83 ? 2.958 -4.300 -14.140 1.00 93.31 83 MET A N 1
ATOM 677 C CA . MET A 1 83 ? 1.703 -3.826 -14.735 1.00 93.31 83 MET A CA 1
ATOM 678 C C . MET A 1 83 ? 0.536 -4.802 -14.527 1.00 93.31 83 MET A C 1
ATOM 680 O O . MET A 1 83 ? -0.580 -4.373 -14.237 1.00 93.31 83 MET A O 1
ATOM 684 N N . VAL A 1 84 ? 0.756 -6.117 -14.634 1.00 93.31 84 VAL A N 1
ATOM 685 C CA . VAL A 1 84 ? -0.319 -7.101 -14.406 1.00 93.31 84 VAL A CA 1
ATOM 686 C C . VAL A 1 84 ? -0.818 -7.058 -12.956 1.00 93.31 84 VAL A C 1
ATOM 688 O O . VAL A 1 84 ? -2.020 -6.862 -12.756 1.00 93.31 84 VAL A O 1
ATOM 691 N N . PRO A 1 85 ? 0.047 -7.144 -11.925 1.00 91.69 85 PRO A N 1
ATOM 692 C CA . PRO A 1 85 ? -0.378 -6.956 -10.545 1.00 91.69 85 PRO A CA 1
ATOM 693 C C . PRO A 1 85 ? -0.998 -5.581 -10.294 1.00 91.69 85 PRO A C 1
ATOM 695 O O . PRO A 1 85 ? -1.884 -5.496 -9.452 1.00 91.69 85 PRO A O 1
ATOM 698 N N . LEU A 1 86 ? -0.567 -4.521 -10.998 1.00 91.06 86 LEU A N 1
ATOM 699 C CA . LEU A 1 86 ? -1.163 -3.185 -10.871 1.00 91.06 86 LEU A CA 1
ATOM 700 C C . LEU A 1 86 ? -2.631 -3.208 -11.290 1.00 91.06 86 LEU A C 1
ATOM 702 O O . LEU A 1 86 ? -3.487 -2.704 -10.572 1.00 91.06 86 LEU A O 1
ATOM 706 N N . MET A 1 87 ? -2.931 -3.814 -12.438 1.00 89.81 87 MET A N 1
ATOM 707 C CA . MET A 1 87 ? -4.310 -3.956 -12.905 1.00 89.81 87 MET A CA 1
ATOM 708 C C . MET A 1 87 ? -5.140 -4.791 -11.927 1.00 89.81 87 MET A C 1
ATOM 710 O O . MET A 1 87 ? -6.262 -4.414 -11.594 1.00 89.81 87 MET A O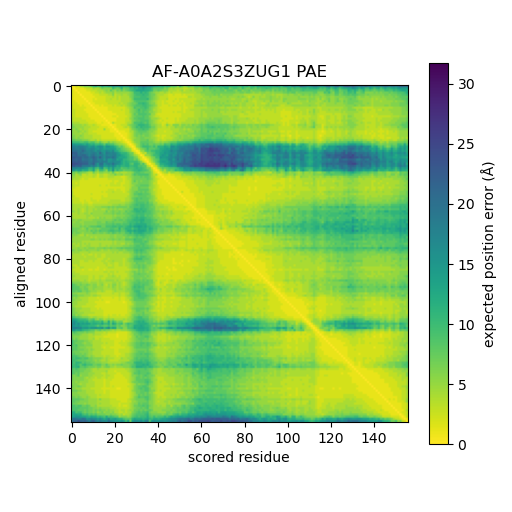 1
ATOM 714 N N . VAL A 1 88 ? -4.572 -5.887 -11.415 1.00 88.69 88 VAL A N 1
ATOM 715 C CA . VAL A 1 88 ? -5.229 -6.731 -10.409 1.00 88.69 88 VAL A CA 1
ATOM 716 C C . VAL A 1 88 ? -5.508 -5.932 -9.132 1.00 88.69 88 VAL A C 1
ATOM 718 O O . VAL A 1 88 ? -6.640 -5.947 -8.650 1.00 88.69 88 VAL A O 1
ATOM 721 N N . SER A 1 89 ? -4.536 -5.156 -8.636 1.00 86.62 89 SER A N 1
ATOM 722 C CA . SER A 1 89 ? -4.642 -4.389 -7.388 1.00 86.62 89 SER A CA 1
ATOM 723 C C . SER A 1 89 ? -5.696 -3.285 -7.425 1.00 86.62 89 SER A C 1
ATOM 725 O O . SER A 1 89 ? -6.092 -2.797 -6.370 1.00 86.62 89 SER A O 1
ATOM 727 N N . LEU A 1 90 ? -6.192 -2.893 -8.602 1.00 83.12 90 LEU A N 1
ATOM 728 C CA . LEU A 1 90 ? -7.331 -1.977 -8.711 1.00 83.12 90 LEU A CA 1
ATOM 729 C C . LEU A 1 90 ? -8.635 -2.597 -8.200 1.00 83.12 90 LEU A C 1
ATOM 731 O O . LEU A 1 90 ? -9.512 -1.865 -7.744 1.00 83.12 90 LEU A O 1
ATOM 735 N N . VAL A 1 91 ? -8.765 -3.924 -8.273 1.00 80.50 91 VAL A N 1
ATOM 736 C CA . VAL A 1 91 ? -10.005 -4.644 -7.951 1.00 80.50 91 VAL A CA 1
ATOM 737 C C . VAL A 1 91 ? -9.827 -5.574 -6.760 1.00 80.50 91 VAL A C 1
ATOM 739 O O . VAL A 1 91 ? -10.733 -5.722 -5.941 1.00 80.50 91 VAL A O 1
ATOM 742 N N . TRP A 1 92 ? -8.662 -6.204 -6.643 1.00 82.69 92 TRP A N 1
ATOM 743 C CA . TRP A 1 92 ? -8.402 -7.219 -5.640 1.00 82.69 92 TRP A CA 1
ATOM 744 C C . TRP A 1 92 ? -6.914 -7.315 -5.311 1.00 82.69 92 TRP A C 1
ATOM 746 O O . TRP A 1 92 ? -6.057 -7.188 -6.177 1.00 82.69 92 TRP A O 1
ATOM 756 N N . TRP A 1 93 ? -6.594 -7.609 -4.053 1.00 84.00 93 TRP A N 1
ATOM 757 C CA . TRP A 1 93 ? -5.233 -7.961 -3.661 1.00 84.00 93 TRP A CA 1
ATOM 758 C C . TRP A 1 93 ? -5.218 -9.246 -2.833 1.00 84.00 93 TRP A C 1
ATOM 760 O O . TRP A 1 93 ? -5.988 -9.349 -1.863 1.00 84.00 93 TRP A O 1
ATOM 770 N N . PRO A 1 94 ? -4.332 -10.208 -3.150 1.00 84.94 94 PRO A N 1
ATOM 771 C CA . PRO A 1 94 ? -4.174 -11.412 -2.351 1.00 84.94 94 PRO A CA 1
ATOM 772 C C . PRO A 1 94 ? -3.716 -11.058 -0.925 1.00 84.94 94 PRO A C 1
ATOM 774 O O . PRO A 1 94 ? -2.687 -10.400 -0.751 1.00 84.94 94 PRO A O 1
ATOM 777 N N . PRO A 1 95 ? -4.430 -11.501 0.133 1.00 82.25 95 PRO A N 1
ATOM 778 C CA . PRO A 1 95 ? -4.068 -11.161 1.508 1.00 82.25 95 PRO A CA 1
ATOM 779 C C . PRO A 1 95 ? -2.631 -11.558 1.873 1.00 82.25 95 PRO A C 1
ATOM 781 O O . PRO A 1 95 ? -1.960 -10.815 2.582 1.00 82.25 95 PRO A O 1
ATOM 784 N N . PHE A 1 96 ? -2.138 -12.699 1.382 1.00 86.50 96 PHE A N 1
ATOM 785 C CA . PHE A 1 96 ? -0.817 -13.226 1.735 1.00 86.50 96 PHE A CA 1
ATOM 786 C C . PHE A 1 96 ? 0.354 -12.361 1.237 1.00 86.50 96 PHE A C 1
ATOM 788 O O . PHE A 1 96 ? 1.411 -12.376 1.862 1.00 86.50 96 PHE A O 1
ATOM 795 N N . TRP A 1 97 ? 0.156 -11.545 0.196 1.00 86.62 97 TRP A N 1
ATOM 796 C CA . TRP A 1 97 ? 1.137 -10.546 -0.255 1.00 86.62 97 TRP A CA 1
ATOM 797 C C . TRP A 1 97 ? 1.114 -9.251 0.565 1.00 86.62 97 TRP A C 1
ATOM 799 O O . TRP A 1 97 ? 1.978 -8.393 0.402 1.00 86.62 97 TRP A O 1
ATOM 809 N N . GLY A 1 98 ? 0.129 -9.079 1.447 1.00 86.88 98 GLY A N 1
ATOM 810 C CA . GLY A 1 98 ? 0.083 -7.957 2.375 1.00 86.88 98 GLY A CA 1
ATOM 811 C C . GLY A 1 98 ? 0.984 -8.161 3.601 1.00 86.88 98 GLY A C 1
ATOM 812 O O . GLY A 1 98 ? 1.313 -9.297 3.955 1.00 86.88 98 GLY A O 1
ATOM 813 N N . PRO A 1 99 ? 1.350 -7.076 4.301 1.00 90.38 99 PRO A N 1
ATOM 814 C CA . PRO A 1 99 ? 2.135 -7.140 5.533 1.00 90.38 99 PRO A CA 1
ATOM 815 C C . PRO A 1 99 ? 1.370 -7.847 6.673 1.00 90.38 99 PRO A C 1
ATOM 817 O O . PRO A 1 99 ? 0.135 -7.882 6.661 1.00 90.38 99 PRO A O 1
ATOM 820 N N . PRO A 1 100 ? 2.062 -8.375 7.706 1.00 91.12 100 PRO A N 1
ATOM 821 C CA . PRO A 1 100 ? 1.430 -9.153 8.778 1.00 91.12 100 PRO A CA 1
ATOM 822 C C . PRO A 1 100 ? 0.268 -8.448 9.492 1.00 91.12 100 PRO A C 1
ATOM 824 O O . PRO A 1 100 ? -0.733 -9.086 9.812 1.00 91.12 100 PRO A O 1
ATOM 827 N N . TRP A 1 101 ? 0.363 -7.135 9.728 1.00 89.75 101 TRP A N 1
ATOM 828 C CA . TRP A 1 101 ? -0.712 -6.361 10.362 1.00 89.75 101 TRP A CA 1
ATOM 829 C C . TRP A 1 101 ? -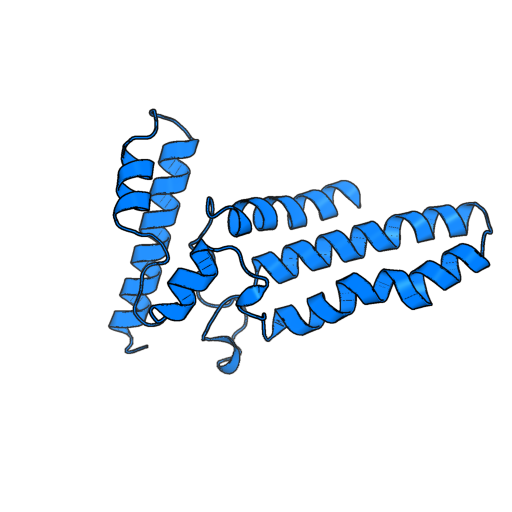1.987 -6.345 9.504 1.00 89.75 101 TRP A C 1
ATOM 831 O O . TRP A 1 101 ? -3.079 -6.548 10.026 1.00 89.75 101 TRP A O 1
ATOM 841 N N . TYR A 1 102 ? -1.843 -6.187 8.185 1.00 89.06 102 TYR A N 1
ATOM 842 C CA . TYR A 1 102 ? -2.960 -6.128 7.244 1.00 89.06 102 TYR A CA 1
ATOM 843 C C . TYR A 1 102 ? -3.663 -7.479 7.153 1.00 89.06 102 TYR A C 1
ATOM 845 O O . TYR A 1 102 ? -4.890 -7.544 7.144 1.00 89.06 102 TYR A O 1
ATOM 853 N N . ARG A 1 103 ? -2.886 -8.570 7.155 1.00 89.69 103 ARG A N 1
ATOM 854 C CA . ARG A 1 103 ? -3.422 -9.938 7.175 1.00 89.69 103 ARG A CA 1
ATOM 855 C C . ARG A 1 103 ? -4.232 -10.214 8.434 1.00 89.69 103 ARG A C 1
ATOM 857 O O . ARG A 1 103 ? -5.352 -10.700 8.324 1.00 89.69 103 ARG A O 1
ATOM 864 N N . ARG A 1 104 ? -3.691 -9.862 9.607 1.00 89.31 104 ARG A N 1
ATOM 865 C CA . ARG A 1 104 ? -4.389 -10.012 10.895 1.00 89.31 104 ARG A CA 1
ATOM 866 C C . ARG A 1 104 ? -5.688 -9.211 10.925 1.00 89.31 104 ARG A C 1
ATOM 868 O O . ARG A 1 104 ? -6.726 -9.749 11.286 1.00 89.31 104 ARG A O 1
ATOM 875 N N . TRP A 1 105 ? -5.644 -7.957 10.480 1.00 88.81 105 TRP A N 1
ATOM 876 C CA . TRP A 1 105 ? -6.826 -7.100 10.413 1.00 88.81 105 TRP A CA 1
ATOM 877 C C . TRP A 1 105 ? -7.898 -7.638 9.450 1.00 88.81 105 TRP A C 1
ATOM 879 O O . TRP A 1 105 ? -9.069 -7.717 9.816 1.00 88.81 105 TRP A O 1
ATOM 889 N N . ARG A 1 106 ? -7.507 -8.077 8.245 1.00 86.31 106 ARG A N 1
ATOM 890 C CA . ARG A 1 106 ? -8.424 -8.709 7.279 1.00 86.31 106 ARG A CA 1
ATOM 891 C C . ARG A 1 106 ? -9.069 -9.973 7.836 1.00 86.31 106 ARG A C 1
ATOM 893 O O . ARG A 1 106 ? -10.268 -10.152 7.662 1.00 86.31 106 ARG A O 1
ATOM 900 N N . ALA A 1 107 ? -8.294 -10.820 8.512 1.00 86.88 107 ALA A N 1
ATOM 901 C CA . ALA A 1 107 ? -8.799 -12.044 9.128 1.00 86.88 107 ALA A CA 1
ATOM 902 C C . ALA A 1 107 ? -9.785 -11.771 10.280 1.00 86.88 107 ALA A C 1
ATOM 904 O O . ALA A 1 107 ? -10.693 -12.563 10.496 1.00 86.88 107 ALA A O 1
ATOM 905 N N . ALA A 1 108 ? -9.642 -10.644 10.986 1.00 85.00 108 ALA A N 1
ATOM 906 C CA . ALA A 1 108 ? -10.510 -10.261 12.101 1.00 85.00 108 ALA A CA 1
ATOM 907 C C . ALA A 1 108 ? -11.866 -9.652 11.682 1.00 85.00 108 ALA A C 1
ATOM 909 O O . ALA A 1 108 ? -12.682 -9.360 12.548 1.00 85.00 108 ALA A O 1
ATOM 910 N N . GLY A 1 109 ? -12.120 -9.443 10.386 1.00 77.75 109 GLY A N 1
ATOM 911 C CA . GLY A 1 109 ? -13.366 -8.839 9.884 1.00 77.75 109 GLY A CA 1
ATOM 912 C C . GLY A 1 109 ? -13.164 -7.576 9.043 1.00 77.75 109 GLY A C 1
ATOM 913 O O . GLY A 1 109 ? -14.106 -7.094 8.412 1.00 77.75 109 GLY A O 1
ATOM 914 N N . GLY A 1 110 ? -11.931 -7.064 8.962 1.00 78.94 110 GLY A N 1
ATOM 915 C CA . GLY A 1 110 ? -11.578 -5.955 8.080 1.00 78.94 110 GLY A CA 1
ATOM 916 C C . GLY A 1 110 ? -12.367 -4.672 8.362 1.00 78.94 110 GLY A C 1
ATOM 917 O O . GLY A 1 110 ? -12.658 -4.333 9.508 1.00 78.94 110 GLY A O 1
ATOM 918 N N . SER A 1 111 ? -12.707 -3.941 7.297 1.00 68.94 111 SER A N 1
ATOM 919 C CA . SER A 1 111 ? -13.312 -2.602 7.368 1.00 68.94 111 SER A CA 1
ATOM 920 C C . SER A 1 111 ? -14.754 -2.572 7.872 1.00 68.94 111 SER A C 1
ATOM 922 O O . SER A 1 111 ? -15.263 -1.483 8.121 1.00 68.94 111 SER A O 1
ATOM 924 N N . ARG A 1 112 ? -15.403 -3.732 8.030 1.00 65.06 112 ARG A N 1
ATOM 925 C CA . ARG A 1 112 ? -16.806 -3.834 8.457 1.00 65.06 112 ARG A CA 1
ATOM 926 C C . ARG A 1 112 ? -16.985 -3.704 9.966 1.00 65.06 112 ARG A C 1
ATOM 928 O O . ARG A 1 112 ? -17.998 -3.207 10.427 1.00 65.06 112 ARG A O 1
ATOM 935 N N . SER A 1 113 ? -16.004 -4.128 10.757 1.00 62.41 113 SER A N 1
ATOM 936 C CA . SER A 1 113 ? -16.207 -4.215 12.209 1.00 62.41 113 SER A CA 1
ATOM 937 C C . SER A 1 113 ? -14.967 -3.958 13.053 1.00 62.41 113 SER A C 1
ATOM 939 O O . SER A 1 113 ? -15.085 -3.827 14.270 1.00 62.41 113 SER A O 1
ATOM 941 N N . VAL A 1 114 ? -13.777 -3.861 12.447 1.00 80.06 114 VAL A N 1
ATOM 942 C CA . VAL A 1 114 ? -12.525 -3.853 13.209 1.00 80.06 114 VAL A CA 1
ATOM 943 C C . VAL A 1 114 ? -11.626 -2.694 12.806 1.00 80.06 114 VAL A C 1
ATOM 945 O O . VAL A 1 114 ? -11.330 -2.452 11.636 1.00 80.06 114 VAL A O 1
ATOM 948 N N . LEU A 1 115 ? -11.134 -1.982 13.816 1.00 89.00 115 LEU A N 1
ATOM 949 C CA . LEU A 1 115 ? -10.126 -0.946 13.655 1.00 89.00 115 LEU A CA 1
ATOM 950 C C . LEU A 1 115 ? -8.796 -1.572 13.172 1.00 89.00 115 LEU A C 1
ATOM 952 O O . LEU A 1 115 ? -8.361 -2.574 13.737 1.00 89.00 115 LEU A O 1
ATO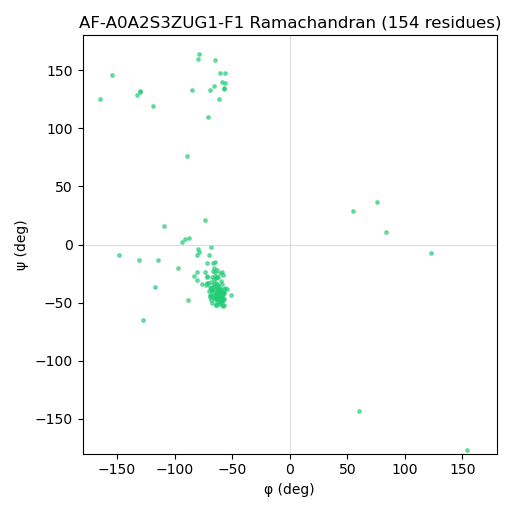M 956 N N . PRO A 1 116 ? -8.076 -0.984 12.196 1.00 89.62 116 PRO A N 1
ATOM 957 C CA . PRO A 1 116 ? -6.791 -1.505 11.709 1.00 89.62 116 PRO A CA 1
ATOM 958 C C . PRO A 1 116 ? -5.618 -1.283 12.685 1.00 89.62 116 PRO A C 1
ATOM 960 O O . PRO A 1 116 ? -4.455 -1.303 12.281 1.00 89.62 116 PRO A O 1
ATOM 963 N N . TRP A 1 117 ? -5.916 -1.065 13.966 1.00 91.38 117 TRP A N 1
ATOM 964 C CA . TRP A 1 117 ? -4.983 -0.766 15.047 1.00 91.38 117 TRP A CA 1
ATOM 965 C C . TRP A 1 117 ? -5.316 -1.647 16.246 1.00 91.38 117 TRP A C 1
ATOM 967 O O . TRP A 1 117 ? -6.469 -1.678 16.678 1.00 91.38 117 TRP A O 1
ATOM 977 N N . THR A 1 118 ? -4.322 -2.344 16.791 1.00 90.81 118 THR A N 1
ATOM 978 C CA . THR A 1 118 ? -4.488 -3.079 18.051 1.00 90.81 118 THR A CA 1
ATOM 979 C C . THR A 1 118 ? -4.410 -2.124 19.246 1.00 90.81 118 THR A C 1
ATOM 981 O O . THR A 1 118 ? -3.918 -1.000 19.129 1.00 90.81 118 THR A O 1
ATOM 984 N N . ALA A 1 119 ? -4.866 -2.567 20.421 1.00 90.69 119 ALA A N 1
ATOM 985 C CA . ALA A 1 119 ? -4.684 -1.807 21.661 1.00 90.69 119 ALA A CA 1
ATOM 986 C C . ALA A 1 119 ? -3.193 -1.525 21.939 1.00 90.69 119 ALA A C 1
ATOM 988 O O . ALA A 1 119 ? -2.836 -0.415 22.329 1.00 90.69 119 ALA A O 1
ATOM 989 N N . GLU A 1 120 ? -2.327 -2.498 21.644 1.00 91.25 120 GLU A N 1
ATOM 990 C CA . GLU A 1 120 ? -0.870 -2.362 21.723 1.00 91.25 120 GLU A CA 1
ATOM 991 C C . GLU A 1 120 ? -0.338 -1.290 20.762 1.00 91.25 120 GLU A C 1
ATOM 993 O O . GLU A 1 120 ? 0.458 -0.452 21.178 1.00 91.25 120 GLU A O 1
ATOM 998 N N . ASP A 1 121 ? -0.805 -1.260 19.504 1.00 91.50 121 ASP A N 1
ATOM 999 C CA . ASP A 1 121 ? -0.393 -0.233 18.537 1.00 91.50 121 ASP A CA 1
ATOM 1000 C C . ASP A 1 121 ? -0.766 1.177 19.037 1.00 91.50 121 ASP A C 1
ATOM 1002 O O . ASP A 1 121 ? 0.001 2.128 18.877 1.00 91.50 121 ASP A O 1
ATOM 1006 N N . ILE A 1 122 ? -1.950 1.323 19.645 1.00 92.25 122 ILE A N 1
ATOM 1007 C CA . ILE A 1 122 ? -2.443 2.603 20.173 1.00 92.25 122 ILE A CA 1
ATOM 1008 C C . ILE A 1 122 ? -1.624 3.033 21.393 1.00 92.25 122 ILE A C 1
ATOM 1010 O O . ILE A 1 122 ? -1.214 4.193 21.471 1.00 92.25 122 ILE A O 1
ATOM 1014 N N . ALA A 1 123 ? -1.349 2.113 22.321 1.00 93.69 123 ALA A N 1
ATOM 1015 C CA . ALA A 1 123 ? -0.509 2.382 23.485 1.00 93.69 123 ALA A CA 1
ATOM 1016 C C . ALA A 1 123 ? 0.919 2.771 23.066 1.00 93.69 123 ALA A C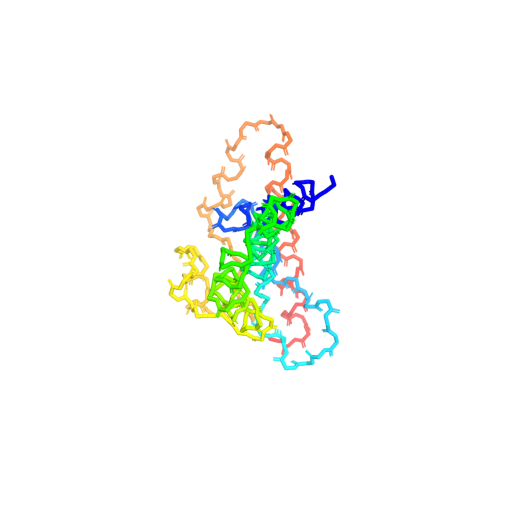 1
ATOM 1018 O O . ALA A 1 123 ? 1.454 3.773 23.539 1.00 93.69 123 ALA A O 1
ATOM 1019 N N . ALA A 1 124 ? 1.503 2.047 22.106 1.00 92.00 124 ALA A N 1
ATOM 1020 C CA . ALA A 1 124 ? 2.814 2.364 21.549 1.00 92.00 124 ALA A CA 1
ATOM 1021 C C . ALA A 1 124 ? 2.832 3.738 20.860 1.00 92.00 124 ALA A C 1
ATOM 1023 O O . ALA A 1 124 ? 3.791 4.493 21.014 1.00 92.00 124 ALA A O 1
ATOM 1024 N N . ALA A 1 125 ? 1.766 4.103 20.139 1.00 90.50 125 ALA A N 1
ATOM 1025 C CA . ALA A 1 125 ? 1.633 5.426 19.534 1.00 90.50 125 ALA A CA 1
ATOM 1026 C C . ALA A 1 125 ? 1.536 6.547 20.584 1.00 90.50 125 ALA A C 1
ATOM 1028 O O . ALA A 1 125 ? 2.132 7.609 20.397 1.00 90.50 125 ALA A O 1
ATOM 1029 N N . ALA A 1 126 ? 0.824 6.314 21.690 1.00 91.56 126 ALA A N 1
ATOM 1030 C CA . ALA A 1 126 ? 0.708 7.264 22.796 1.00 91.56 126 ALA A CA 1
ATOM 1031 C C . ALA A 1 126 ? 2.031 7.444 23.565 1.00 91.56 126 ALA A C 1
ATOM 1033 O O . ALA A 1 126 ? 2.325 8.550 24.020 1.00 91.56 126 ALA A O 1
ATOM 1034 N N . ALA A 1 127 ? 2.846 6.389 23.651 1.00 93.94 127 ALA A N 1
ATOM 1035 C CA . ALA A 1 127 ? 4.152 6.391 24.309 1.00 93.94 127 ALA A CA 1
ATOM 1036 C C . ALA A 1 127 ? 5.288 7.016 23.472 1.00 93.94 127 ALA A C 1
ATOM 1038 O O . ALA A 1 127 ? 6.400 7.177 23.974 1.00 93.94 127 ALA A O 1
ATOM 1039 N N . LEU A 1 128 ? 5.045 7.379 22.205 1.00 91.88 128 LEU A N 1
ATOM 1040 C CA . LEU A 1 128 ? 6.045 8.079 21.395 1.00 91.88 128 LEU A CA 1
ATOM 1041 C C . LEU A 1 128 ? 6.432 9.429 22.039 1.00 91.88 128 LEU A C 1
ATOM 1043 O O . LEU A 1 128 ? 5.566 10.099 22.617 1.00 91.88 128 LEU A O 1
ATOM 1047 N N . PRO A 1 129 ? 7.694 9.877 21.879 1.00 93.88 129 PRO A N 1
ATOM 1048 C CA . PRO A 1 129 ? 8.105 11.225 22.260 1.00 93.88 129 PRO A CA 1
ATOM 1049 C C . PRO A 1 129 ? 7.252 12.289 21.565 1.00 93.88 129 PRO A C 1
ATOM 1051 O O . PRO A 1 129 ? 6.820 12.100 20.420 1.00 93.88 129 PRO A O 1
ATOM 1054 N N . GLU A 1 130 ? 7.035 13.416 22.243 1.00 93.56 130 GLU A N 1
ATOM 1055 C CA . GLU A 1 130 ? 6.296 14.538 21.667 1.00 93.56 130 GLU A CA 1
ATOM 1056 C C . GLU A 1 130 ? 6.942 15.024 20.366 1.00 93.56 130 GLU A C 1
ATOM 1058 O O . GLU A 1 130 ? 8.159 15.179 20.257 1.00 93.56 130 GLU A O 1
ATOM 1063 N N . GLY A 1 131 ? 6.111 15.237 19.344 1.00 92.88 131 GLY A N 1
ATOM 1064 C CA . GLY A 1 131 ? 6.577 15.700 18.043 1.00 92.88 131 GLY A CA 1
ATOM 1065 C C . GLY A 1 131 ? 5.679 15.316 16.871 1.00 92.88 131 GLY A C 1
ATOM 1066 O O . GLY A 1 131 ? 4.631 14.679 17.004 1.00 92.88 131 GLY A O 1
ATOM 1067 N N . ARG A 1 132 ? 6.130 15.682 15.664 1.00 90.25 132 ARG A N 1
ATOM 1068 C CA . ARG A 1 132 ? 5.363 15.511 14.414 1.00 90.25 132 ARG A CA 1
ATOM 1069 C C . ARG A 1 132 ? 4.979 14.059 14.133 1.00 90.25 132 ARG A C 1
ATOM 1071 O O . ARG A 1 132 ? 3.925 13.814 13.550 1.00 90.25 132 ARG A O 1
ATOM 1078 N N . ARG A 1 133 ? 5.832 13.099 14.513 1.00 87.94 133 ARG A N 1
ATOM 1079 C CA . ARG A 1 133 ? 5.570 11.667 14.310 1.00 87.94 133 ARG A CA 1
ATOM 1080 C C . ARG A 1 133 ? 4.406 11.196 15.180 1.00 87.94 133 ARG A C 1
ATOM 1082 O O . ARG A 1 133 ? 3.470 10.625 14.634 1.00 87.94 133 ARG A O 1
ATOM 1089 N N . LYS A 1 134 ? 4.433 11.497 16.484 1.00 92.19 134 LYS A N 1
ATOM 1090 C CA . LYS A 1 134 ? 3.353 11.170 17.425 1.00 92.19 134 LYS A CA 1
ATOM 1091 C C . LYS A 1 134 ? 2.024 11.766 16.970 1.00 92.19 134 LYS A C 1
ATOM 1093 O O . LYS A 1 134 ? 1.066 11.027 16.768 1.00 92.19 134 LYS A O 1
ATOM 1098 N N . ALA A 1 135 ? 2.005 13.071 16.690 1.00 91.75 135 ALA A N 1
ATOM 1099 C CA . ALA A 1 135 ? 0.807 13.768 16.221 1.00 91.75 135 ALA A CA 1
ATOM 1100 C C . ALA A 1 135 ? 0.226 13.143 14.939 1.00 91.75 135 ALA A C 1
ATOM 1102 O O . ALA A 1 135 ? -0.983 12.962 14.818 1.00 91.75 135 ALA A O 1
ATOM 1103 N N . ARG A 1 136 ? 1.084 12.755 13.984 1.00 90.31 136 ARG A N 1
ATOM 1104 C CA . ARG A 1 136 ? 0.654 12.093 12.743 1.00 90.31 136 ARG A CA 1
ATOM 1105 C C . ARG A 1 136 ? 0.047 10.716 13.001 1.00 90.31 136 ARG A C 1
ATOM 1107 O O . ARG A 1 136 ? -0.993 10.408 12.422 1.00 90.31 136 ARG A O 1
ATOM 1114 N N . THR A 1 137 ? 0.685 9.898 13.836 1.00 90.38 137 THR A N 1
ATOM 1115 C CA . THR A 1 137 ? 0.194 8.552 14.154 1.00 90.38 137 THR A CA 1
ATOM 1116 C C . THR A 1 137 ? -1.137 8.619 14.898 1.00 90.38 137 THR A C 1
ATOM 1118 O O . THR A 1 137 ? -2.085 7.953 14.489 1.00 90.38 137 THR A O 1
ATOM 1121 N N . LEU A 1 138 ? -1.250 9.479 15.916 1.00 93.00 138 LEU A N 1
ATOM 1122 C CA . LEU A 1 138 ? -2.493 9.669 16.670 1.00 93.00 138 LEU A CA 1
ATOM 1123 C C . LEU A 1 138 ? -3.629 10.180 15.776 1.00 93.00 138 LEU A C 1
ATOM 1125 O O . LEU A 1 138 ? -4.698 9.574 15.753 1.00 93.00 138 LEU A O 1
ATOM 1129 N N . ARG A 1 139 ? -3.374 11.191 14.934 1.00 93.12 139 ARG A N 1
ATOM 1130 C CA . ARG A 1 139 ? -4.363 11.686 13.962 1.00 93.12 139 ARG A CA 1
ATOM 1131 C C . ARG A 1 139 ? -4.850 10.588 13.016 1.00 93.12 139 ARG A C 1
ATOM 1133 O O . ARG A 1 139 ? -6.026 10.527 12.672 1.00 93.12 139 ARG A O 1
ATOM 1140 N N . ASN A 1 140 ? -3.954 9.723 12.556 1.00 92.00 140 ASN A N 1
ATOM 1141 C CA . ASN A 1 140 ? -4.286 8.612 11.666 1.00 92.00 140 ASN A CA 1
ATOM 1142 C C . ASN A 1 140 ? -5.109 7.521 12.382 1.00 92.00 140 ASN A C 1
ATOM 1144 O O . ASN A 1 140 ? -6.053 6.986 11.793 1.00 92.00 140 ASN A O 1
ATOM 1148 N N . ILE A 1 141 ? -4.825 7.248 13.659 1.00 92.62 141 ILE A N 1
ATOM 1149 C CA . ILE A 1 141 ? -5.663 6.394 14.514 1.00 92.62 141 ILE A CA 1
ATOM 1150 C C . ILE A 1 141 ? -7.065 6.998 14.655 1.00 92.62 141 ILE A C 1
ATOM 1152 O O . ILE A 1 141 ? -8.046 6.314 14.377 1.00 92.62 141 ILE A O 1
ATOM 1156 N N . GLU A 1 142 ? -7.175 8.275 15.024 1.00 92.75 142 GLU A N 1
ATOM 1157 C CA . GLU A 1 142 ? -8.459 8.982 15.161 1.00 92.75 142 GLU A CA 1
ATOM 1158 C C . GLU A 1 142 ? -9.253 8.992 13.856 1.00 92.75 142 GLU A C 1
ATOM 1160 O O . GLU A 1 142 ? -10.434 8.656 13.841 1.00 92.75 142 GLU A O 1
ATOM 1165 N N . THR A 1 143 ? -8.583 9.276 12.739 1.00 90.50 143 THR A N 1
ATOM 1166 C CA . THR A 1 143 ? -9.187 9.220 11.401 1.00 90.50 143 THR A CA 1
ATOM 1167 C C . THR A 1 143 ? -9.736 7.820 11.112 1.00 90.50 143 THR A C 1
ATOM 1169 O O . THR A 1 143 ? -10.845 7.676 10.604 1.00 90.50 143 THR A O 1
ATOM 1172 N N . SER A 1 144 ? -8.983 6.772 11.466 1.00 89.81 144 SER A N 1
ATOM 1173 C CA . SER A 1 144 ? -9.427 5.384 11.291 1.00 89.81 144 SER A CA 1
ATOM 1174 C C . SER A 1 144 ? -10.654 5.072 12.155 1.00 89.81 144 SER A C 1
ATOM 1176 O O . SER A 1 144 ? -11.587 4.435 11.672 1.00 89.81 144 SER A O 1
ATOM 1178 N N . LYS A 1 145 ? -10.683 5.552 13.407 1.00 89.31 145 LYS A N 1
ATOM 1179 C CA . LYS A 1 145 ? -11.836 5.406 14.310 1.00 89.31 145 LYS A CA 1
ATOM 1180 C C . LYS A 1 145 ? -13.078 6.087 13.741 1.00 89.31 145 LYS A C 1
ATOM 1182 O O . LYS A 1 145 ? -14.128 5.456 13.704 1.00 89.31 145 LYS A O 1
ATOM 1187 N N . GLY A 1 146 ? -12.945 7.320 13.247 1.00 86.94 146 GLY A N 1
ATOM 1188 C CA . GLY A 1 146 ? -14.052 8.058 12.635 1.00 86.94 146 GLY A CA 1
ATOM 1189 C C . GLY A 1 146 ? -14.651 7.329 11.430 1.00 86.94 146 GLY A C 1
ATOM 1190 O O . GLY A 1 146 ? -15.869 7.226 11.317 1.00 86.94 146 GLY A O 1
ATOM 1191 N N . PHE A 1 147 ? -13.811 6.744 10.566 1.00 84.50 147 PHE A N 1
ATOM 1192 C CA . PHE A 1 147 ? -14.295 5.944 9.436 1.00 84.50 147 PHE A CA 1
ATOM 1193 C C . PHE A 1 147 ? -15.037 4.676 9.870 1.00 84.50 147 PHE A C 1
ATOM 1195 O O . PHE A 1 147 ? -16.098 4.390 9.321 1.00 84.50 147 PHE A O 1
ATOM 1202 N N . VAL A 1 148 ? -14.520 3.942 10.859 1.00 81.94 148 VAL A N 1
ATOM 1203 C CA . VAL A 1 148 ? -15.184 2.731 11.372 1.00 81.94 148 VAL A CA 1
ATOM 1204 C C . VAL A 1 148 ? -16.504 3.077 12.062 1.00 81.94 148 VAL A C 1
ATOM 1206 O O . VAL A 1 148 ? -17.507 2.425 11.802 1.00 81.94 148 VAL A O 1
ATOM 1209 N N . GLN A 1 149 ? -16.547 4.132 12.881 1.00 85.19 149 GLN A N 1
ATOM 1210 C CA . GLN A 1 149 ? -17.787 4.600 13.513 1.00 85.19 149 GLN A CA 1
ATOM 1211 C C . GLN A 1 149 ? -18.846 4.974 12.474 1.00 85.19 149 GLN A C 1
ATOM 1213 O O . GLN A 1 149 ? -20.006 4.599 12.618 1.00 85.19 149 GLN A O 1
ATOM 1218 N N . LEU A 1 150 ? -18.445 5.665 11.404 1.00 80.81 150 LEU A N 1
ATOM 1219 C CA . LEU A 1 150 ? -19.342 6.001 10.305 1.00 80.81 150 LEU A CA 1
ATOM 1220 C C . LEU A 1 150 ? -19.802 4.755 9.531 1.00 80.81 150 LEU A C 1
ATOM 1222 O O . LEU A 1 150 ? -20.949 4.709 9.094 1.00 80.81 150 LEU A O 1
ATOM 1226 N N . ALA A 1 151 ? -18.947 3.748 9.351 1.00 76.50 151 ALA A N 1
ATOM 1227 C CA . ALA A 1 151 ? -19.340 2.479 8.736 1.00 76.50 151 ALA A CA 1
ATOM 1228 C C . ALA A 1 151 ? -20.391 1.749 9.593 1.00 76.50 151 ALA A C 1
ATOM 1230 O O . ALA A 1 151 ? -21.467 1.426 9.091 1.00 76.50 151 ALA A O 1
ATOM 1231 N N . LEU A 1 152 ? -20.133 1.614 10.899 1.00 78.06 152 LEU A N 1
ATOM 1232 C CA . LEU A 1 152 ? -21.047 0.990 11.859 1.00 78.06 152 LEU A CA 1
ATOM 1233 C C . LEU A 1 152 ? -22.392 1.726 11.942 1.00 78.06 152 LEU A C 1
ATOM 1235 O O . LEU A 1 152 ? -23.442 1.093 11.901 1.00 78.06 152 LEU A O 1
ATOM 1239 N N . ALA A 1 153 ? -22.376 3.062 11.997 1.00 81.94 153 ALA A N 1
ATOM 1240 C CA . ALA A 1 153 ? -23.591 3.877 12.061 1.00 81.94 153 ALA A CA 1
ATOM 1241 C C . ALA A 1 153 ? -24.487 3.726 10.822 1.00 81.94 153 ALA A C 1
ATOM 1243 O O . ALA A 1 153 ? -25.698 3.897 10.914 1.00 81.94 153 ALA A O 1
ATOM 1244 N N . ASN A 1 154 ? -23.906 3.400 9.666 1.00 75.06 154 ASN A N 1
ATOM 1245 C CA . ASN A 1 154 ? -24.656 3.202 8.431 1.00 75.06 154 ASN A CA 1
ATOM 1246 C C . ASN A 1 154 ? -25.044 1.724 8.189 1.00 75.06 154 ASN A C 1
ATOM 1248 O O . ASN A 1 154 ? -25.588 1.432 7.125 1.00 75.06 154 ASN A O 1
ATOM 1252 N N . GLY A 1 155 ? -24.722 0.795 9.105 1.00 65.62 155 GLY A N 1
ATOM 1253 C CA . GLY A 1 155 ? -25.058 -0.635 8.998 1.00 65.62 155 GLY A CA 1
ATOM 1254 C C . GLY A 1 155 ? -24.206 -1.453 8.015 1.00 65.62 155 GLY A C 1
ATOM 1255 O O . GLY A 1 155 ? -24.748 -2.312 7.320 1.00 65.62 155 GLY A O 1
ATOM 1256 N N . TRP A 1 156 ? -22.905 -1.160 7.915 1.00 58.22 156 TRP A N 1
ATOM 1257 C CA . TRP A 1 156 ? -21.964 -1.792 6.970 1.00 58.22 156 TRP A CA 1
ATOM 1258 C C . TRP A 1 156 ? -21.118 -2.885 7.618 1.00 58.22 156 TRP A C 1
ATOM 1260 O O . TRP A 1 156 ? -20.848 -2.766 8.830 1.00 58.22 156 TRP A O 1
#

Radius of gyration: 18.72 Å; Cα contacts (8 Å, |Δi|>4): 168; chains: 1; bounding box: 46×29×55 Å

Sequence (156 aa):
MVTLAVAALAFPAYLALRGDWRSWTVARPVTRAEWLRTTSYFPFTLLLAGLTLVTLMPSLVFEALHWEHARKFIWAILFWIPMVPLMVSLVWWPPFWGPPWYRRWRAAGGSRSVLPWTAEDIAAAAALPEGRRKARTLRNIETSKGFVQLALANGW

pLDDT: mean 85.12, std 10.78, range [51.81, 94.12]

Foldseek 3Di:
DLVVLLCVLQVVLVCCLVVLFPLQQLDAPPDPPPLQGAGQLRSLLSNLVSQLSVLCVVLVVCVVVVVVVVNCCSVVPVNCVSVVVNVVSVNDDDLVPGHPLSNVCVVVRTNQADQSADPVNVVVLVPDPDDDSSVSSVVSSVSSVVSSVVNVVVPD